Protein AF-A0A259HEJ5-F1 (afdb_monomer_lite)

Structure (mmCIF, N/CA/C/O backbone):
data_AF-A0A259HEJ5-F1
#
_entry.id   AF-A0A259HEJ5-F1
#
loop_
_atom_site.group_PDB
_atom_site.id
_atom_site.type_symbol
_atom_site.label_atom_id
_atom_site.label_alt_id
_atom_site.label_comp_id
_atom_site.label_asym_id
_atom_site.label_entity_id
_atom_site.label_seq_id
_atom_site.pdbx_PDB_ins_code
_atom_site.Cartn_x
_atom_site.Cartn_y
_atom_site.Cartn_z
_atom_site.occupancy
_atom_site.B_iso_or_equiv
_atom_site.auth_seq_id
_atom_site.auth_comp_id
_atom_site.auth_asym_id
_atom_site.auth_atom_id
_atom_site.pdbx_PDB_model_num
ATOM 1 N N . SER A 1 1 ? -23.355 16.363 8.621 1.00 57.25 1 SER A N 1
ATOM 2 C CA . SER A 1 1 ? -24.264 15.324 8.093 1.00 57.25 1 SER A CA 1
ATOM 3 C C . SER A 1 1 ? -23.698 13.972 8.502 1.00 57.25 1 SER A C 1
ATOM 5 O O . SER A 1 1 ? -22.493 13.821 8.368 1.00 57.25 1 SER A O 1
ATOM 7 N N . LYS A 1 2 ? -24.475 13.045 9.086 1.00 64.56 2 LYS A N 1
ATOM 8 C CA . LYS A 1 2 ? -23.957 11.705 9.445 1.00 64.56 2 LYS A CA 1
ATOM 9 C C . LYS A 1 2 ? -23.750 10.914 8.152 1.00 64.56 2 LYS A C 1
ATOM 11 O O . LYS A 1 2 ? -24.725 10.681 7.442 1.00 64.56 2 LYS A O 1
ATOM 16 N N . GLU A 1 3 ? -22.508 10.560 7.833 1.00 69.19 3 GLU A N 1
ATOM 17 C CA . GLU A 1 3 ? -22.188 9.763 6.646 1.00 69.19 3 GLU A CA 1
ATOM 18 C C . GLU A 1 3 ? -22.861 8.390 6.744 1.00 69.19 3 GLU A C 1
ATOM 20 O O . GLU A 1 3 ? -22.725 7.685 7.751 1.00 69.19 3 GLU A O 1
ATOM 25 N N . LYS A 1 4 ? -23.622 8.044 5.702 1.00 76.69 4 LYS A N 1
ATOM 26 C CA . LYS A 1 4 ? -24.209 6.718 5.521 1.00 76.69 4 LYS A CA 1
ATOM 27 C C . LYS A 1 4 ? -23.395 5.990 4.466 1.00 76.69 4 LYS A C 1
ATOM 29 O O . LYS A 1 4 ? -23.243 6.512 3.364 1.00 76.69 4 LYS A O 1
ATOM 34 N N . GLY A 1 5 ? -22.889 4.812 4.798 1.00 83.56 5 GLY A N 1
ATOM 35 C CA . GLY A 1 5 ? -22.149 3.969 3.870 1.00 83.56 5 GLY A CA 1
ATOM 36 C C . GLY A 1 5 ? -22.882 2.664 3.592 1.00 83.56 5 GLY A C 1
ATOM 37 O O . GLY A 1 5 ? -23.752 2.233 4.355 1.00 83.56 5 GLY A O 1
ATOM 38 N N . ILE A 1 6 ? -22.516 2.036 2.480 1.00 88.69 6 ILE A N 1
ATOM 39 C CA . ILE A 1 6 ? -22.979 0.704 2.100 1.00 88.69 6 ILE A CA 1
ATOM 40 C C . ILE A 1 6 ? -21.733 -0.147 1.869 1.00 88.69 6 ILE A C 1
ATOM 42 O O . ILE A 1 6 ? -20.867 0.246 1.090 1.00 88.69 6 ILE A O 1
ATOM 46 N N . ILE A 1 7 ? -21.641 -1.296 2.540 1.00 90.44 7 ILE A N 1
ATOM 47 C CA . ILE A 1 7 ? -20.633 -2.320 2.239 1.00 90.44 7 ILE A CA 1
ATOM 48 C C . ILE A 1 7 ? -21.311 -3.626 1.833 1.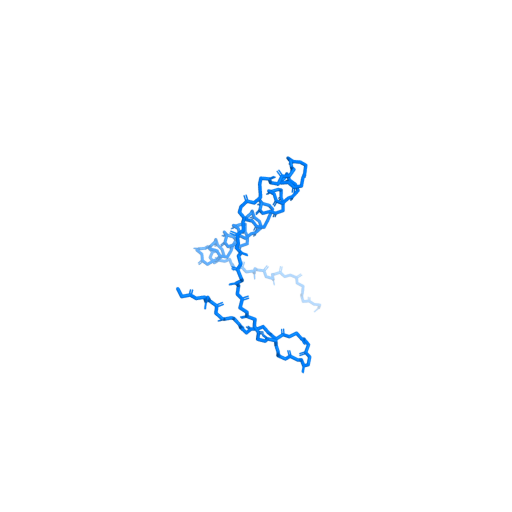00 90.44 7 ILE A C 1
ATOM 50 O O . ILE A 1 7 ? -22.340 -4.007 2.396 1.00 90.44 7 ILE A O 1
ATOM 54 N N . SER A 1 8 ? -20.708 -4.323 0.875 1.00 88.75 8 SER A N 1
ATOM 55 C CA . SER A 1 8 ? -21.108 -5.676 0.488 1.00 88.75 8 SER A CA 1
ATOM 56 C C . SER A 1 8 ? -20.189 -6.683 1.174 1.00 88.75 8 SER A C 1
ATOM 58 O O . SER A 1 8 ? -18.969 -6.593 1.040 1.00 88.75 8 SER A O 1
ATOM 60 N N . VAL A 1 9 ? -20.766 -7.633 1.910 1.00 89.50 9 VAL A N 1
ATOM 61 C CA . VAL A 1 9 ? -20.040 -8.711 2.595 1.00 89.50 9 VAL A CA 1
ATOM 62 C C . VAL A 1 9 ? -20.617 -10.040 2.133 1.00 89.50 9 VAL A C 1
ATOM 64 O O . VAL A 1 9 ? -21.738 -10.394 2.497 1.00 89.50 9 VAL A O 1
ATOM 67 N N . SER A 1 10 ? -19.840 -10.767 1.331 1.00 88.75 10 SER A N 1
ATOM 68 C CA . SER A 1 10 ? -20.244 -12.028 0.702 1.00 88.75 10 SER A CA 1
ATOM 69 C C . SER A 1 10 ? -21.572 -11.893 -0.058 1.00 88.75 10 SER A C 1
ATOM 71 O O . SER A 1 10 ? -21.628 -11.225 -1.086 1.00 88.75 10 SER A O 1
ATOM 73 N N . ASP A 1 11 ? -22.638 -12.509 0.449 1.00 91.38 11 ASP A N 1
ATOM 74 C CA . ASP A 1 11 ? -23.982 -12.549 -0.123 1.00 91.38 11 ASP A CA 1
ATOM 75 C C . ASP A 1 11 ? -24.920 -11.461 0.436 1.00 91.38 11 ASP A C 1
ATOM 77 O O . ASP A 1 11 ? -26.111 -11.453 0.127 1.00 91.38 11 ASP A O 1
ATOM 81 N N . LYS A 1 12 ? -24.416 -10.542 1.272 1.00 91.56 12 LYS A N 1
ATOM 82 C CA . LYS A 1 12 ? -25.237 -9.563 2.001 1.00 91.56 12 LYS A CA 1
ATOM 83 C C . LYS A 1 12 ? -24.775 -8.129 1.785 1.00 91.56 12 LYS A C 1
ATOM 85 O O . LYS A 1 12 ? -23.592 -7.846 1.606 1.00 91.56 12 LYS A O 1
ATOM 90 N N . VAL A 1 13 ? -25.732 -7.208 1.877 1.00 89.81 13 VAL A N 1
ATOM 91 C CA . VAL A 1 13 ? -25.501 -5.759 1.834 1.00 89.81 13 VAL A CA 1
ATOM 92 C C . VAL A 1 13 ? -25.790 -5.173 3.212 1.00 89.81 13 VAL A C 1
ATOM 94 O O . VAL A 1 13 ? -26.865 -5.391 3.769 1.00 89.81 13 VAL A O 1
ATOM 97 N N . VAL A 1 14 ? -24.835 -4.423 3.762 1.00 90.12 14 VAL A N 1
ATOM 98 C CA . VAL A 1 14 ? -24.939 -3.786 5.079 1.00 90.12 14 VAL A CA 1
ATOM 99 C C . VAL A 1 14 ? -24.969 -2.272 4.908 1.00 90.12 14 VAL A C 1
ATOM 101 O O . VAL A 1 14 ? -24.062 -1.684 4.320 1.00 90.12 14 VAL A O 1
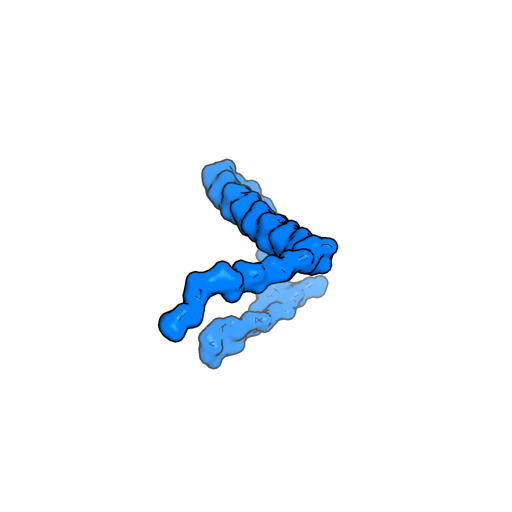ATOM 104 N N . VAL A 1 15 ? -26.007 -1.641 5.459 1.00 91.19 15 VAL A N 1
ATOM 105 C CA . VAL A 1 15 ? -26.149 -0.182 5.521 1.00 91.19 15 VAL A CA 1
ATOM 106 C C . VAL A 1 15 ? -25.759 0.280 6.918 1.00 91.19 15 VAL A C 1
ATOM 108 O O . VAL A 1 15 ? -26.313 -0.203 7.905 1.00 91.19 15 VAL A O 1
ATOM 111 N N . TYR A 1 16 ? -24.821 1.219 7.012 1.00 86.19 16 TYR A N 1
ATOM 112 C CA . TYR A 1 16 ? -24.311 1.706 8.291 1.00 86.19 16 TYR A CA 1
ATOM 113 C C . TYR A 1 16 ? -24.238 3.232 8.324 1.00 86.19 16 TYR A C 1
ATOM 115 O O . TYR A 1 16 ? -24.087 3.889 7.295 1.00 86.19 16 TYR A O 1
ATOM 123 N N . ASN A 1 17 ? -24.312 3.789 9.533 1.00 90.12 17 ASN A N 1
ATOM 124 C CA . ASN A 1 17 ? -24.059 5.203 9.793 1.00 90.12 17 ASN A CA 1
ATOM 125 C C . ASN A 1 17 ? -22.889 5.309 10.768 1.00 90.12 17 ASN A C 1
ATOM 127 O O . ASN A 1 17 ? -22.882 4.620 11.790 1.00 90.12 17 ASN A O 1
ATOM 131 N N . ILE A 1 18 ? -21.938 6.201 10.500 1.00 82.88 18 ILE A N 1
ATOM 132 C CA . ILE A 1 18 ? -20.855 6.474 11.450 1.00 82.88 18 ILE A CA 1
ATOM 133 C C . ILE A 1 18 ? -21.424 7.332 12.586 1.00 82.88 18 ILE A C 1
ATOM 135 O O . ILE A 1 18 ? -21.916 8.440 12.363 1.00 82.88 18 ILE A O 1
ATOM 139 N N . LEU A 1 19 ? -21.415 6.789 13.807 1.00 85.38 19 LEU A N 1
ATOM 140 C CA . LEU A 1 19 ? -21.910 7.489 14.995 1.00 85.38 19 LEU A CA 1
ATOM 141 C C . LEU A 1 19 ? -20.860 8.445 15.562 1.00 85.38 19 LEU A C 1
ATOM 143 O O . LEU A 1 19 ? -21.193 9.576 15.907 1.00 85.38 19 LEU A O 1
ATOM 147 N N . GLU A 1 20 ? -19.610 7.989 15.632 1.00 80.00 20 GLU A N 1
ATOM 148 C CA . GLU A 1 20 ? -18.475 8.732 16.168 1.00 80.00 20 GLU A CA 1
ATOM 149 C C . GLU A 1 20 ? -17.169 8.133 15.620 1.00 80.00 20 GLU A C 1
ATOM 151 O O . GLU A 1 20 ? -17.062 6.916 15.467 1.00 80.00 20 GLU A O 1
ATOM 156 N N . GLN A 1 21 ? -16.177 8.977 15.333 1.00 73.62 21 GLN A N 1
ATOM 157 C CA . GLN A 1 21 ? -14.826 8.561 14.962 1.00 73.62 21 GLN A CA 1
ATOM 158 C C . GLN A 1 21 ? -13.841 9.272 15.889 1.00 73.62 21 GLN A C 1
ATOM 160 O O . GLN A 1 21 ? -13.720 10.495 15.850 1.00 73.62 21 GLN A O 1
ATOM 165 N N . LYS A 1 22 ? -13.156 8.514 16.748 1.00 77.69 22 LYS A N 1
ATOM 166 C CA . LYS A 1 22 ? -12.134 9.051 17.654 1.00 77.69 22 LYS A CA 1
ATOM 167 C C . LYS A 1 22 ? -10.752 8.728 17.123 1.00 77.69 22 LYS A C 1
ATOM 169 O O . LYS A 1 22 ? -10.485 7.590 16.744 1.00 77.69 22 LYS A O 1
ATOM 174 N N . LEU A 1 23 ? -9.866 9.718 17.163 1.00 67.88 23 LEU A N 1
ATOM 175 C CA . LEU A 1 23 ? -8.441 9.491 16.981 1.00 67.88 23 LEU A CA 1
ATOM 176 C C . LEU A 1 23 ? -7.894 8.964 18.311 1.00 67.88 23 LEU A C 1
ATOM 178 O O . LEU A 1 23 ? -7.605 9.732 19.226 1.00 67.88 23 LEU A O 1
ATOM 182 N N . ILE A 1 24 ? -7.855 7.644 18.463 1.00 72.25 24 ILE A N 1
ATOM 183 C CA . ILE A 1 24 ? -7.223 7.025 19.628 1.00 72.25 24 ILE A CA 1
ATOM 184 C C . ILE A 1 24 ? -5.719 7.066 19.368 1.00 72.25 24 ILE A C 1
ATOM 186 O O . ILE A 1 24 ? -5.267 6.597 18.323 1.00 72.25 24 ILE A O 1
ATOM 190 N N . VAL A 1 25 ? -4.950 7.644 20.293 1.00 68.62 25 VAL A N 1
ATOM 191 C CA . VAL A 1 25 ? -3.490 7.504 20.281 1.00 68.62 25 VAL A CA 1
ATOM 192 C C . VAL A 1 25 ? -3.215 6.022 20.510 1.00 68.62 25 VAL A C 1
ATOM 194 O O . VAL A 1 25 ? -3.381 5.521 21.620 1.00 68.62 25 VAL A O 1
ATOM 197 N N . ALA A 1 26 ? -2.940 5.300 19.427 1.00 63.62 26 ALA A N 1
ATOM 198 C CA . ALA A 1 26 ? -2.679 3.874 19.486 1.00 63.62 26 ALA A CA 1
ATOM 199 C C . ALA A 1 26 ? -1.418 3.620 20.323 1.00 63.62 26 ALA A C 1
ATOM 201 O O . ALA A 1 26 ? -0.494 4.436 20.338 1.00 63.62 26 ALA A O 1
ATOM 202 N N . ASP A 1 27 ? -1.394 2.484 21.023 1.00 64.19 27 ASP A N 1
ATOM 203 C CA . ASP A 1 27 ? -0.191 1.995 21.695 1.00 64.19 27 ASP A CA 1
ATOM 204 C C . ASP A 1 27 ? 0.975 2.022 20.690 1.00 64.19 27 ASP A C 1
ATOM 206 O O . ASP A 1 27 ? 0.821 1.619 19.528 1.00 64.19 27 ASP A O 1
ATOM 210 N N . VAL A 1 28 ? 2.126 2.545 21.115 1.00 63.94 28 VAL A N 1
ATOM 211 C CA . VAL A 1 28 ? 3.332 2.697 20.288 1.00 63.94 28 VAL A CA 1
ATOM 212 C C . VAL A 1 28 ? 3.659 1.387 19.561 1.00 63.94 28 VAL A C 1
ATOM 214 O O . VAL A 1 28 ? 3.955 1.410 18.366 1.00 63.94 28 VAL A O 1
ATOM 217 N N . ASN A 1 29 ? 3.471 0.246 20.232 1.00 63.84 29 ASN A N 1
ATOM 218 C CA . ASN A 1 29 ? 3.744 -1.083 19.680 1.00 63.84 29 ASN A CA 1
ATOM 219 C C . ASN A 1 29 ? 2.793 -1.469 18.531 1.00 63.84 29 ASN A C 1
ATOM 221 O O . ASN A 1 29 ? 3.212 -2.058 17.535 1.00 63.84 29 ASN A O 1
ATOM 225 N N . GLN A 1 30 ? 1.504 -1.126 18.638 1.00 66.50 30 GLN A N 1
ATOM 226 C CA . GLN A 1 30 ? 0.525 -1.395 17.573 1.00 66.50 30 GLN A CA 1
ATOM 227 C C . GLN A 1 30 ? 0.737 -0.464 16.375 1.00 66.50 30 GLN A C 1
ATOM 229 O O . GLN A 1 30 ? 0.559 -0.861 15.221 1.00 66.50 30 GLN A O 1
ATOM 234 N N . THR A 1 31 ? 1.162 0.769 16.650 1.00 75.56 31 THR A N 1
ATOM 235 C CA . THR A 1 31 ? 1.432 1.775 15.621 1.00 75.56 31 THR A CA 1
ATOM 236 C C . THR A 1 31 ? 2.657 1.403 14.786 1.00 75.56 31 THR A C 1
ATOM 238 O O . THR A 1 31 ? 2.646 1.581 13.569 1.00 75.56 31 THR A O 1
ATOM 241 N N . GLU A 1 32 ? 3.691 0.822 15.399 1.00 81.25 32 GLU A N 1
ATOM 242 C CA . GLU A 1 32 ? 4.914 0.427 14.697 1.00 81.25 32 GLU A CA 1
ATOM 243 C C . GLU A 1 32 ? 4.657 -0.641 13.621 1.00 81.25 32 GLU A C 1
ATOM 245 O O . GLU A 1 32 ? 5.081 -0.480 12.475 1.00 81.25 32 GLU A O 1
ATOM 250 N N . SER A 1 33 ? 3.890 -1.688 13.940 1.00 82.94 33 SER A N 1
ATOM 251 C CA . SER A 1 33 ? 3.541 -2.742 12.973 1.00 82.94 33 SER A CA 1
ATOM 252 C C . SER A 1 33 ? 2.726 -2.200 11.789 1.00 82.94 33 SER A C 1
ATOM 254 O O . SER A 1 33 ? 2.981 -2.543 10.626 1.00 82.94 33 SER A O 1
ATOM 256 N N . ALA A 1 34 ? 1.782 -1.293 12.063 1.00 82.75 34 ALA A N 1
ATOM 257 C CA . ALA A 1 34 ? 1.008 -0.620 11.025 1.00 82.75 34 ALA A CA 1
ATOM 258 C C . ALA A 1 34 ? 1.905 0.251 10.128 1.00 82.75 34 ALA A C 1
ATOM 260 O O . ALA A 1 34 ? 1.802 0.180 8.902 1.00 82.75 34 ALA A O 1
ATOM 261 N N . ILE A 1 35 ? 2.831 1.018 10.715 1.00 87.38 35 ILE A N 1
ATOM 262 C CA . ILE A 1 35 ? 3.797 1.844 9.976 1.00 87.38 35 ILE A CA 1
ATOM 263 C C . ILE A 1 35 ? 4.696 0.976 9.089 1.00 87.38 35 ILE A C 1
ATOM 265 O O . ILE A 1 35 ? 4.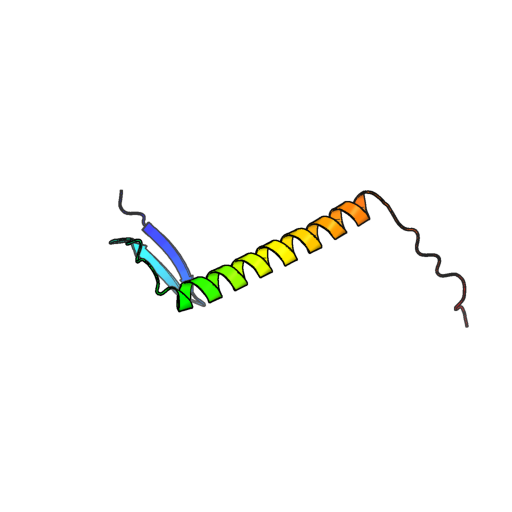852 1.273 7.904 1.00 87.38 35 ILE A O 1
ATOM 269 N N . GLN A 1 36 ? 5.252 -0.114 9.624 1.00 89.06 36 GLN A N 1
ATOM 270 C CA . GLN A 1 36 ? 6.094 -1.042 8.863 1.00 89.06 36 GLN A CA 1
ATOM 271 C C . GLN A 1 36 ? 5.335 -1.637 7.669 1.00 89.06 36 GLN A C 1
ATOM 273 O O . GLN A 1 36 ? 5.854 -1.669 6.551 1.00 89.06 36 GLN A O 1
ATOM 278 N N . THR A 1 37 ? 4.079 -2.039 7.878 1.00 91.88 37 THR A N 1
ATOM 279 C CA . THR A 1 37 ? 3.216 -2.576 6.814 1.00 91.88 37 THR A CA 1
ATOM 280 C C . THR A 1 37 ? 2.949 -1.533 5.730 1.00 91.88 37 THR A C 1
ATOM 282 O O . THR A 1 37 ? 3.106 -1.815 4.540 1.00 91.88 37 THR A O 1
ATOM 285 N N . VAL A 1 38 ? 2.600 -0.305 6.125 1.00 93.62 38 VAL A N 1
ATOM 286 C CA . VAL A 1 38 ? 2.367 0.807 5.193 1.00 93.62 38 VAL A CA 1
ATOM 287 C C . VAL A 1 38 ? 3.630 1.134 4.396 1.00 93.62 38 VAL A C 1
ATOM 289 O O . VAL A 1 38 ? 3.550 1.337 3.184 1.00 93.62 38 VAL A O 1
ATOM 292 N N . ASN A 1 39 ? 4.797 1.153 5.038 1.00 96.50 39 ASN A N 1
ATOM 293 C CA . ASN A 1 39 ? 6.067 1.412 4.363 1.00 96.50 39 ASN A CA 1
ATOM 294 C C . ASN A 1 39 ? 6.382 0.329 3.327 1.00 96.50 39 ASN A C 1
ATOM 296 O O . ASN A 1 39 ? 6.720 0.657 2.191 1.00 96.50 39 ASN A O 1
ATOM 300 N N . LYS A 1 40 ? 6.172 -0.947 3.669 1.00 96.75 40 LYS A N 1
ATOM 301 C CA . LYS A 1 40 ? 6.362 -2.063 2.734 1.00 96.75 40 LYS A CA 1
ATOM 302 C C . LYS A 1 40 ? 5.415 -1.986 1.535 1.00 96.75 40 LYS A C 1
ATOM 304 O O . LYS A 1 40 ? 5.842 -2.186 0.402 1.00 96.75 40 LYS A O 1
ATOM 309 N N . LEU A 1 41 ? 4.145 -1.638 1.756 1.00 96.94 41 LEU A N 1
ATOM 310 C CA . LEU A 1 41 ? 3.177 -1.440 0.671 1.00 96.94 41 LEU A CA 1
ATOM 311 C C . LEU A 1 41 ? 3.591 -0.301 -0.269 1.00 96.94 41 LEU A C 1
ATOM 313 O O . LEU A 1 41 ? 3.533 -0.460 -1.491 1.00 96.94 41 LEU A O 1
ATOM 317 N N . LYS A 1 42 ? 4.036 0.831 0.290 1.00 96.50 42 LYS A N 1
ATOM 318 C CA . LYS A 1 42 ? 4.525 1.977 -0.490 1.00 96.50 42 LYS A CA 1
ATOM 319 C C . LYS A 1 42 ? 5.748 1.602 -1.318 1.00 96.50 42 LYS A C 1
ATOM 321 O O . LYS A 1 42 ? 5.782 1.915 -2.504 1.00 96.50 42 LYS A O 1
ATOM 326 N N . GLN A 1 43 ? 6.707 0.906 -0.713 1.00 97.50 43 GLN A N 1
ATOM 327 C CA . GLN A 1 43 ? 7.926 0.484 -1.391 1.00 97.50 43 GLN A CA 1
ATOM 328 C C . GLN A 1 43 ? 7.632 -0.478 -2.545 1.00 97.50 43 GLN A C 1
ATOM 330 O O . GLN A 1 43 ? 8.014 -0.193 -3.676 1.00 97.50 43 GLN A O 1
ATOM 335 N N . ASN A 1 44 ? 6.846 -1.530 -2.305 1.00 97.62 44 ASN A N 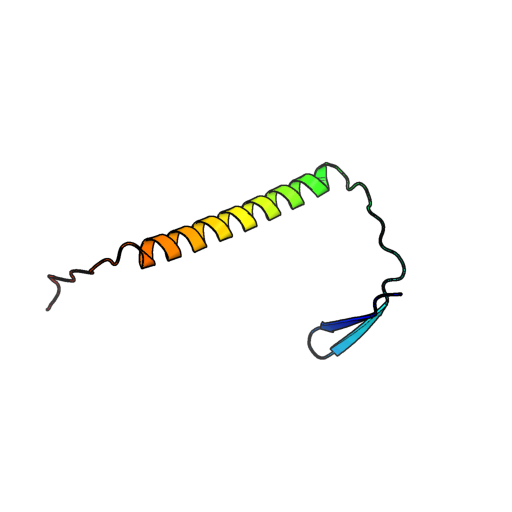1
ATOM 336 C CA . ASN A 1 44 ? 6.453 -2.475 -3.353 1.00 97.62 44 ASN A CA 1
ATOM 337 C C . ASN A 1 44 ? 5.715 -1.778 -4.510 1.00 97.62 44 ASN A C 1
ATOM 339 O O . ASN A 1 44 ? 5.936 -2.083 -5.682 1.00 97.62 44 ASN A O 1
ATOM 343 N N . THR A 1 45 ? 4.836 -0.825 -4.185 1.00 97.06 45 THR A N 1
ATOM 344 C CA . THR A 1 45 ? 4.103 -0.044 -5.192 1.00 97.06 45 THR A CA 1
ATOM 345 C C . THR A 1 45 ? 5.049 0.833 -6.006 1.00 97.06 45 THR A C 1
ATOM 347 O O . THR A 1 45 ? 4.916 0.904 -7.227 1.00 97.06 45 THR A O 1
ATOM 350 N N . PHE A 1 46 ? 6.006 1.495 -5.357 1.00 98.25 46 PHE A N 1
ATOM 351 C CA . PHE A 1 46 ? 6.997 2.320 -6.038 1.00 98.25 46 PHE A CA 1
ATOM 352 C C . PHE A 1 46 ? 7.872 1.480 -6.972 1.00 98.25 46 PHE A C 1
ATOM 354 O O . PHE A 1 46 ? 7.952 1.789 -8.157 1.00 98.25 46 PHE A O 1
ATOM 361 N N . GLU A 1 47 ? 8.453 0.389 -6.472 1.00 97.75 47 GLU A N 1
ATOM 362 C CA . GLU A 1 47 ? 9.328 -0.501 -7.242 1.00 97.75 47 GLU A CA 1
ATOM 363 C C . GLU A 1 47 ? 8.602 -1.089 -8.458 1.00 97.75 47 GLU A C 1
ATOM 365 O O . GLU A 1 47 ? 9.100 -1.005 -9.580 1.00 97.75 47 GLU A O 1
ATOM 370 N N . SER A 1 48 ? 7.378 -1.597 -8.274 1.00 97.69 48 SER A N 1
ATOM 371 C CA . SER A 1 48 ? 6.570 -2.140 -9.375 1.00 97.69 48 SER A CA 1
ATOM 372 C C . SER A 1 48 ? 6.292 -1.101 -10.464 1.00 97.69 48 SER A C 1
ATOM 374 O O . SER A 1 48 ? 6.376 -1.405 -11.655 1.00 97.69 48 SER A O 1
ATOM 376 N N . ASN A 1 49 ? 5.966 0.134 -10.077 1.00 97.88 49 ASN A N 1
ATOM 377 C CA . ASN A 1 49 ? 5.703 1.197 -11.044 1.00 97.88 49 ASN A CA 1
ATOM 378 C C . ASN A 1 49 ? 6.984 1.706 -11.709 1.00 97.88 49 ASN A C 1
ATOM 380 O O . ASN A 1 49 ? 6.957 2.009 -12.899 1.00 97.88 49 ASN A O 1
ATOM 384 N N . LEU A 1 50 ? 8.102 1.750 -10.984 1.00 97.75 50 LEU A N 1
ATOM 385 C CA . LEU A 1 50 ? 9.394 2.119 -11.546 1.00 97.75 50 LEU A CA 1
ATOM 386 C C . LEU A 1 50 ? 9.806 1.145 -12.654 1.00 97.75 50 LEU A C 1
ATOM 388 O O . LEU A 1 50 ? 10.141 1.591 -13.746 1.00 97.75 50 LEU A O 1
ATOM 392 N N . ILE A 1 51 ? 9.702 -0.167 -12.416 1.00 95.88 51 ILE A N 1
ATOM 393 C CA . ILE A 1 51 ? 10.007 -1.179 -13.438 1.00 95.88 51 ILE A CA 1
ATOM 394 C C . ILE A 1 51 ? 9.135 -0.991 -14.684 1.00 95.88 51 ILE A C 1
ATOM 396 O O . ILE A 1 51 ? 9.659 -0.990 -15.791 1.00 95.88 51 ILE A O 1
ATOM 400 N N . LYS A 1 52 ? 7.828 -0.742 -14.524 1.00 95.50 52 LYS A N 1
ATOM 401 C CA . LYS A 1 52 ? 6.924 -0.479 -15.661 1.00 95.50 52 LYS A CA 1
ATOM 402 C C . LYS A 1 52 ? 7.311 0.770 -16.454 1.00 95.50 52 LYS A C 1
ATOM 404 O O . LYS A 1 52 ? 7.184 0.789 -17.674 1.00 95.50 52 LYS A O 1
ATOM 409 N N . ILE A 1 53 ? 7.739 1.830 -15.768 1.00 96.62 53 ILE A N 1
ATOM 410 C CA . ILE A 1 53 ? 8.186 3.066 -16.422 1.00 96.62 53 ILE A CA 1
ATOM 411 C C . ILE A 1 53 ? 9.468 2.805 -17.211 1.00 96.62 53 ILE A C 1
ATOM 413 O O . ILE A 1 53 ? 9.564 3.231 -18.359 1.00 96.62 53 ILE A O 1
ATOM 417 N N . LEU A 1 54 ? 10.424 2.093 -16.613 1.00 95.56 54 LEU A N 1
ATOM 418 C CA . LEU A 1 54 ? 11.695 1.768 -17.254 1.00 95.56 54 LEU A CA 1
ATOM 419 C C . LEU A 1 54 ? 11.499 0.861 -18.471 1.00 95.56 54 LEU A C 1
ATOM 421 O O . LEU A 1 54 ? 12.048 1.161 -19.523 1.00 95.56 54 LEU A O 1
ATOM 425 N N . ASP A 1 55 ? 10.669 -0.172 -18.357 1.00 91.75 55 ASP A N 1
ATOM 426 C CA . ASP A 1 55 ? 10.314 -1.066 -19.466 1.00 91.75 55 ASP A CA 1
ATOM 427 C C . ASP A 1 55 ? 9.696 -0.296 -20.644 1.00 91.75 55 ASP A C 1
ATOM 429 O O . ASP A 1 55 ? 10.070 -0.477 -21.800 1.00 91.75 55 ASP A O 1
ATOM 433 N N . LYS A 1 56 ? 8.815 0.669 -20.346 1.00 92.25 56 LYS A N 1
ATOM 434 C CA . LYS A 1 56 ? 8.230 1.548 -21.364 1.00 92.25 56 LYS A CA 1
ATOM 435 C C . LYS A 1 56 ? 9.255 2.501 -21.988 1.00 92.25 56 LYS A C 1
ATOM 437 O O . LYS A 1 56 ? 9.157 2.810 -23.174 1.00 92.25 56 LYS A O 1
ATOM 442 N N . GLN A 1 57 ? 10.166 3.048 -21.186 1.00 95.25 57 GLN A N 1
ATOM 443 C CA . GLN A 1 57 ? 11.133 4.051 -21.634 1.00 95.25 57 GLN A CA 1
ATOM 444 C C . GLN A 1 57 ? 12.284 3.431 -22.436 1.00 95.25 57 GLN A C 1
ATOM 446 O O . GLN A 1 57 ? 12.808 4.075 -23.343 1.00 95.25 57 GLN A O 1
ATOM 451 N N . TYR A 1 58 ? 12.659 2.195 -22.112 1.00 91.62 58 TYR A N 1
ATOM 452 C CA . TYR A 1 58 ? 13.792 1.485 -22.690 1.00 91.62 58 TYR A CA 1
ATOM 453 C C . TYR A 1 58 ? 13.319 0.139 -23.256 1.00 91.62 58 TYR A C 1
ATOM 455 O O . TYR A 1 58 ? 13.510 -0.892 -22.610 1.00 91.62 58 TYR A O 1
ATOM 463 N N . PRO A 1 59 ? 12.687 0.126 -24.447 1.00 82.50 59 PRO A N 1
ATOM 464 C CA . PRO A 1 59 ? 12.212 -1.108 -25.058 1.00 82.50 59 PRO A CA 1
ATOM 465 C C . PRO A 1 59 ? 13.387 -2.063 -25.290 1.00 82.50 59 PRO A C 1
ATOM 467 O O . PRO A 1 59 ? 14.398 -1.692 -25.887 1.00 82.50 59 PRO A O 1
ATOM 470 N N . THR A 1 60 ? 13.254 -3.292 -24.797 1.00 81.81 60 THR A N 1
ATOM 471 C CA . THR A 1 60 ? 14.275 -4.334 -24.933 1.00 81.81 60 THR A CA 1
ATOM 472 C C . THR A 1 60 ? 13.872 -5.337 -26.008 1.00 81.81 60 THR A C 1
ATOM 474 O O . THR A 1 60 ? 12.726 -5.776 -26.078 1.00 81.81 60 THR A O 1
ATOM 477 N N . GLU A 1 61 ? 14.821 -5.705 -26.866 1.00 79.81 61 GLU A N 1
ATOM 478 C CA . GLU A 1 61 ? 14.641 -6.770 -27.851 1.00 79.81 61 GLU A CA 1
ATOM 479 C C . GLU A 1 61 ? 15.180 -8.085 -27.278 1.00 79.81 61 GLU A C 1
ATOM 481 O O . GLU A 1 61 ? 16.344 -8.178 -26.881 1.00 79.81 61 GLU A O 1
ATOM 486 N N . VAL A 1 62 ? 14.339 -9.120 -27.228 1.00 73.75 62 VAL A N 1
ATOM 487 C CA . VAL A 1 62 ? 14.754 -10.456 -26.783 1.00 73.75 62 VAL A CA 1
ATOM 488 C C . VAL A 1 62 ? 15.311 -11.223 -27.980 1.00 73.75 62 VAL A C 1
ATOM 490 O O . VAL A 1 62 ? 14.564 -11.750 -28.803 1.00 73.75 62 VAL A O 1
ATOM 493 N N . TYR A 1 63 ? 16.635 -11.321 -28.068 1.00 69.94 63 TYR A N 1
ATOM 494 C CA . TYR A 1 63 ? 17.301 -12.146 -29.073 1.00 69.94 63 TYR A CA 1
ATOM 495 C C . TYR A 1 63 ? 17.304 -13.618 -28.637 1.00 69.94 63 TYR A C 1
ATOM 497 O O . TYR A 1 63 ? 18.222 -14.087 -27.968 1.00 69.94 63 TYR A O 1
ATOM 505 N N . MET A 1 64 ? 16.278 -14.373 -29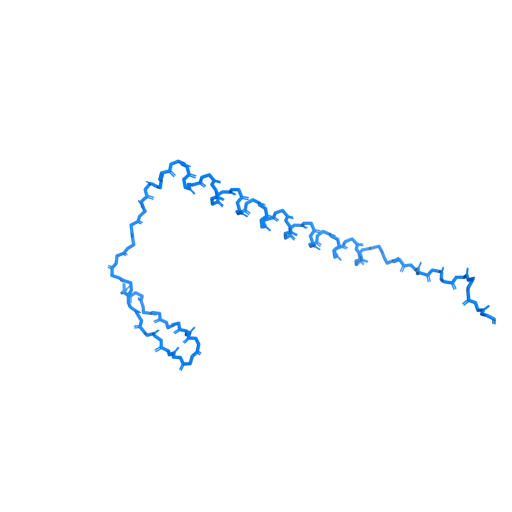.040 1.00 66.69 64 MET A N 1
ATOM 506 C CA . MET A 1 64 ? 16.266 -15.840 -28.944 1.00 66.69 64 MET A CA 1
ATOM 507 C C . MET A 1 64 ? 17.048 -16.466 -30.110 1.00 66.69 64 MET A C 1
ATOM 509 O O . MET A 1 64 ? 16.489 -17.148 -30.964 1.00 66.69 64 MET A O 1
ATOM 513 N N . GLY A 1 65 ? 18.352 -16.211 -30.182 1.00 63.31 65 GLY A N 1
ATOM 514 C CA . GLY A 1 65 ? 19.235 -16.882 -31.134 1.00 63.31 65 GLY A CA 1
ATOM 515 C C . GLY A 1 65 ? 19.857 -18.125 -30.508 1.00 63.31 65 GLY A C 1
ATOM 516 O O . GLY A 1 65 ? 20.879 -17.996 -29.843 1.00 63.31 65 GLY A O 1
ATOM 517 N N . GLY A 1 66 ? 19.283 -19.317 -30.724 1.00 62.62 66 GLY A N 1
ATOM 518 C CA . GLY A 1 66 ? 20.072 -20.549 -30.556 1.00 62.62 66 GLY A CA 1
ATOM 519 C C . GLY A 1 66 ? 19.434 -21.800 -29.955 1.00 62.62 66 GLY A C 1
ATOM 520 O O . GLY A 1 66 ? 20.183 -22.590 -29.397 1.00 62.62 66 GLY A O 1
ATOM 521 N N . LEU A 1 67 ? 18.122 -22.041 -30.063 1.00 62.00 67 LEU A N 1
ATOM 522 C CA . LEU A 1 67 ? 17.554 -23.368 -29.759 1.00 62.00 67 LEU A CA 1
ATOM 523 C C . LEU A 1 67 ? 16.452 -23.741 -30.765 1.00 62.00 67 LEU A C 1
ATOM 525 O O . LEU A 1 67 ? 15.266 -23.720 -30.446 1.00 62.00 67 LEU A O 1
ATOM 529 N N . SER A 1 68 ? 16.846 -24.075 -31.994 1.00 54.88 68 SER A N 1
ATOM 530 C CA . SER A 1 68 ? 16.050 -24.946 -32.868 1.00 54.88 68 SER A CA 1
ATOM 531 C C . SER A 1 68 ? 16.701 -26.330 -32.859 1.00 54.88 68 SER A C 1
ATOM 533 O O . SER A 1 68 ? 17.894 -26.420 -33.158 1.00 54.88 68 SER A O 1
ATOM 535 N N . ASN A 1 69 ? 15.936 -27.355 -32.469 1.00 48.69 69 ASN A N 1
ATOM 53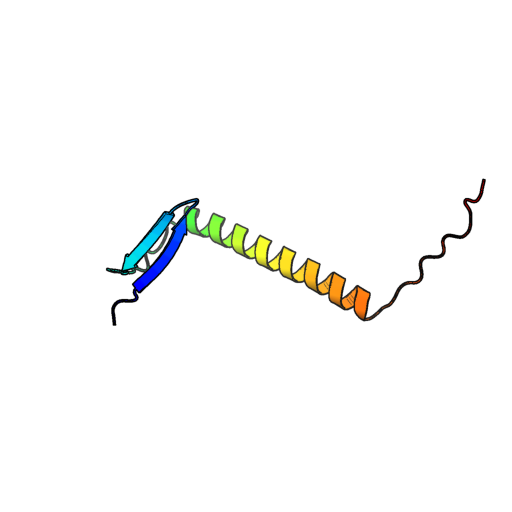6 C CA . ASN A 1 69 ? 16.327 -28.771 -32.552 1.00 48.69 69 ASN A CA 1
ATOM 537 C C . ASN A 1 69 ? 16.627 -29.206 -33.989 1.00 48.69 69 ASN A C 1
ATOM 539 O O . ASN A 1 69 ? 15.961 -28.673 -34.906 1.00 48.69 69 ASN A O 1
#

Secondary structure (DSSP, 8-state):
---EEEEEETTEEEEEE----------HHHHHHHHHHHHHHHHHHHHHHHHHHHHHHSPPP----S---

Foldseek 3Di:
DFDWDWDDDDPDIDIDTDPDDDPDPDDPVVVVVVVVVVVVVVVVVVVVVVVVVCCVVDPDDDPPPDDDD

Radius of gyration: 23.55 Å; chains: 1; bounding box: 46×44×55 Å

Sequence (69 aa):
SKEKGIISVSDKVVVYNILEQKLIVADVNQTESAIQTVNKLKQNTFESNLIKILDKQYPTEVYMGGLSN

pLDDT: mean 82.77, std 13.07, range [48.69, 98.25]